Protein AF-A0A942N6Y7-F1 (afdb_monomer_lite)

Radius of gyration: 17.05 Å; chains: 1; bounding box: 52×27×31 Å

pLDDT: mean 75.62, std 16.73, range [41.22, 91.12]

Foldseek 3Di:
DFKWAFAPDWDQDPNDTRGHRGIDDDDPVVCVVCVVGTHGDPVPDDDDDDDDDDDDDDDDDD

Secondary structure (DSSP, 8-state):
-EEEEE-SS-EEETTEEE-TT-EEEE-HHHHHHTGGGEEE--TT------------------

Sequence (62 aa):
MKTYKLKNTDLMLNGKLISEGSEVTLSEKDSEDLSAYLIPIDSEQKTDTKSQPENSTKKRSK

Structure (mmCIF, N/CA/C/O backbone):
data_AF-A0A942N6Y7-F1
#
_entry.id   AF-A0A942N6Y7-F1
#
loop_
_atom_site.group_PDB
_atom_site.id
_atom_site.type_symbol
_atom_site.label_atom_id
_atom_site.label_alt_id
_atom_site.label_comp_id
_atom_site.label_asym_id
_atom_site.label_entity_id
_atom_site.label_seq_id
_atom_site.pdbx_PDB_ins_code
_atom_site.Cartn_x
_atom_site.Cartn_y
_atom_site.Cartn_z
_atom_site.occupancy
_atom_site.B_iso_or_equiv
_atom_site.auth_seq_id
_atom_site.auth_comp_id
_atom_site.auth_asym_id
_atom_site.auth_atom_id
_atom_site.pdbx_PDB_model_num
ATOM 1 N N . MET A 1 1 ? -2.050 11.859 4.713 1.00 79.88 1 MET A N 1
ATOM 2 C CA . MET A 1 1 ? -1.395 10.569 4.398 1.00 79.88 1 MET A CA 1
ATOM 3 C C . MET A 1 1 ? -1.802 9.570 5.460 1.00 79.88 1 MET A C 1
ATOM 5 O O . MET A 1 1 ? -1.898 9.965 6.617 1.00 79.88 1 MET A O 1
ATOM 9 N N . LYS A 1 2 ? -2.080 8.328 5.070 1.00 83.44 2 LYS A N 1
ATOM 10 C CA . LYS A 1 2 ? -2.487 7.250 5.979 1.00 83.44 2 LYS A CA 1
ATOM 11 C C . LYS A 1 2 ? -1.600 6.033 5.736 1.00 83.44 2 LYS A C 1
ATOM 13 O O . LYS A 1 2 ? -1.124 5.833 4.617 1.00 83.44 2 LYS A O 1
ATOM 18 N N . THR A 1 3 ? -1.364 5.260 6.788 1.00 87.56 3 THR A N 1
ATOM 19 C CA . THR A 1 3 ? -0.582 4.026 6.711 1.00 87.56 3 THR A CA 1
ATOM 20 C C . THR A 1 3 ? -1.523 2.846 6.534 1.00 87.56 3 THR A C 1
ATOM 22 O O . THR A 1 3 ? -2.531 2.719 7.229 1.00 87.56 3 THR A O 1
ATOM 25 N N . TYR A 1 4 ? -1.184 1.988 5.585 1.00 89.00 4 TYR A N 1
ATOM 26 C CA . TYR A 1 4 ? -1.961 0.822 5.211 1.00 89.00 4 TYR A CA 1
ATOM 27 C C . TYR A 1 4 ? -1.062 -0.404 5.169 1.00 89.00 4 TYR A C 1
ATOM 29 O O . TYR A 1 4 ? 0.133 -0.304 4.897 1.00 89.00 4 TYR A O 1
ATOM 37 N N . LYS A 1 5 ? -1.645 -1.577 5.394 1.00 89.56 5 LYS A N 1
ATOM 38 C CA . LYS A 1 5 ? -0.977 -2.856 5.180 1.00 89.56 5 LYS A CA 1
ATOM 39 C C . LYS A 1 5 ? -1.346 -3.384 3.804 1.00 89.56 5 LYS A C 1
ATOM 41 O O . LYS A 1 5 ? -2.531 -3.452 3.481 1.00 89.56 5 LYS A O 1
ATOM 46 N N . LEU A 1 6 ? -0.353 -3.775 3.015 1.00 91.12 6 LEU A N 1
ATOM 47 C CA . LEU A 1 6 ? -0.598 -4.405 1.719 1.00 91.12 6 LEU A CA 1
ATOM 48 C C . LEU A 1 6 ? -1.149 -5.816 1.893 1.00 91.12 6 LEU A C 1
ATOM 50 O O . LEU A 1 6 ? -0.682 -6.574 2.747 1.00 91.12 6 LEU A O 1
ATOM 54 N N . LYS A 1 7 ? -2.127 -6.170 1.064 1.00 89.38 7 LYS A N 1
ATOM 55 C CA . LYS A 1 7 ? -2.764 -7.485 1.039 1.00 89.38 7 LYS A CA 1
ATOM 56 C C . LYS A 1 7 ? -2.896 -7.974 -0.397 1.00 89.38 7 LYS A C 1
ATOM 58 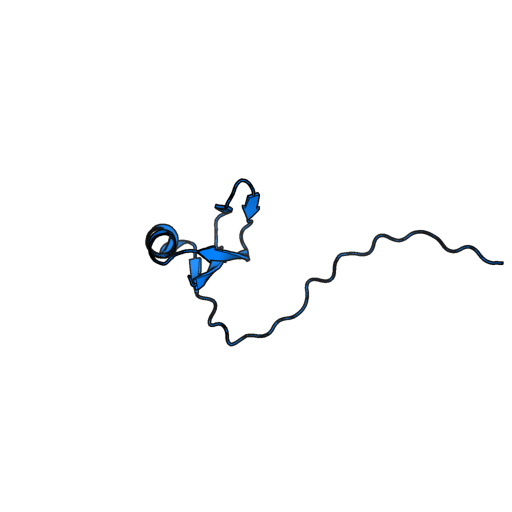O O . LYS A 1 7 ? -3.348 -7.224 -1.258 1.00 89.38 7 LYS A O 1
ATOM 63 N N . ASN A 1 8 ? -2.574 -9.247 -0.626 1.00 86.31 8 ASN A N 1
ATOM 64 C CA . ASN A 1 8 ? -2.664 -9.934 -1.918 1.00 86.31 8 ASN A CA 1
ATOM 65 C C . ASN A 1 8 ? -1.905 -9.258 -3.081 1.00 86.31 8 ASN A C 1
ATOM 67 O O . ASN A 1 8 ? -2.168 -9.578 -4.238 1.00 86.31 8 ASN A O 1
ATOM 71 N N . THR A 1 9 ? -1.006 -8.307 -2.808 1.00 86.56 9 THR A N 1
ATOM 72 C CA . THR A 1 9 ? -0.211 -7.633 -3.839 1.00 86.56 9 THR A CA 1
ATOM 73 C C . THR A 1 9 ? 1.089 -7.084 -3.267 1.00 86.56 9 THR A C 1
ATOM 75 O O . THR A 1 9 ? 1.149 -6.665 -2.107 1.00 86.56 9 THR A O 1
ATOM 78 N N . ASP A 1 10 ? 2.105 -7.026 -4.121 1.00 89.50 10 ASP A N 1
ATOM 79 C CA . ASP A 1 10 ? 3.283 -6.188 -3.937 1.00 89.50 10 ASP A CA 1
ATOM 80 C C . ASP A 1 10 ? 3.022 -4.805 -4.561 1.00 89.50 10 ASP A C 1
ATOM 82 O O . ASP A 1 10 ? 2.266 -4.678 -5.528 1.00 89.50 10 ASP A O 1
ATOM 86 N N . LEU A 1 11 ? 3.640 -3.757 -4.018 1.00 88.12 11 LEU A N 1
ATOM 87 C CA . LEU A 1 11 ? 3.483 -2.378 -4.478 1.00 88.12 11 LEU A CA 1
ATOM 88 C C . LEU A 1 11 ? 4.846 -1.732 -4.700 1.00 88.12 11 LEU A C 1
ATOM 90 O O . LEU A 1 11 ? 5.718 -1.777 -3.839 1.00 88.12 11 LEU A O 1
ATOM 94 N N . MET A 1 12 ? 5.038 -1.087 -5.847 1.00 88.44 12 MET A N 1
ATOM 95 C CA . MET A 1 12 ? 6.284 -0.392 -6.158 1.00 88.44 12 MET A CA 1
ATOM 96 C C . MET A 1 12 ? 6.173 1.087 -5.767 1.00 88.44 12 MET A C 1
ATOM 98 O O . MET A 1 12 ? 5.594 1.886 -6.498 1.00 88.44 12 MET A O 1
ATOM 102 N N . LEU A 1 13 ? 6.726 1.457 -4.609 1.00 83.12 13 LEU A N 1
ATOM 103 C CA . LEU A 1 13 ? 6.706 2.830 -4.098 1.00 83.12 13 LEU A CA 1
ATOM 104 C C . LEU A 1 13 ? 8.099 3.452 -4.211 1.00 83.12 13 LEU A C 1
ATOM 106 O O . LEU A 1 13 ? 9.062 2.913 -3.670 1.00 83.12 13 LEU A O 1
ATOM 110 N N . ASN A 1 14 ? 8.223 4.599 -4.886 1.00 83.94 14 ASN A N 1
ATOM 111 C CA . ASN A 1 14 ? 9.502 5.313 -5.053 1.00 83.94 14 ASN A CA 1
ATOM 112 C C . ASN A 1 14 ? 10.647 4.422 -5.584 1.00 83.94 14 ASN A C 1
ATOM 114 O O . ASN A 1 14 ? 11.788 4.522 -5.139 1.00 83.94 14 ASN A O 1
ATOM 118 N N . GLY A 1 15 ? 10.340 3.506 -6.508 1.00 88.12 15 GLY A N 1
ATOM 119 C CA . 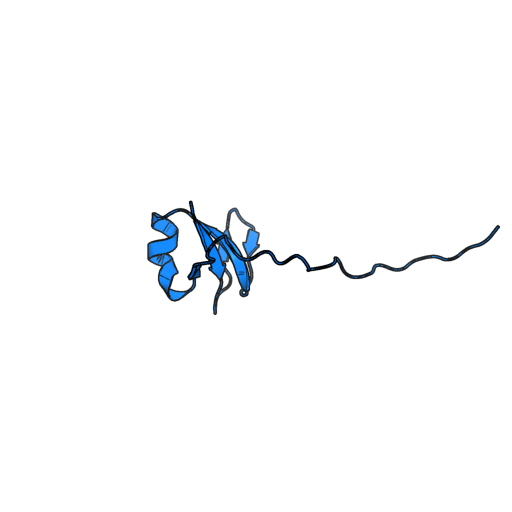GLY A 1 15 ? 11.322 2.565 -7.061 1.00 88.12 15 GLY A CA 1
ATOM 120 C C . GLY A 1 15 ? 11.690 1.398 -6.137 1.00 88.12 15 GLY A C 1
ATOM 121 O O . GLY A 1 15 ? 12.543 0.591 -6.499 1.00 88.12 15 GLY A O 1
ATOM 122 N N . LYS A 1 16 ? 11.044 1.271 -4.971 1.00 89.06 16 LYS A N 1
ATOM 123 C CA . LYS A 1 16 ? 11.215 0.148 -4.048 1.00 89.06 16 LYS A CA 1
ATOM 124 C C . LYS A 1 16 ? 9.984 -0.749 -4.072 1.00 89.06 16 LYS A C 1
ATOM 126 O O . 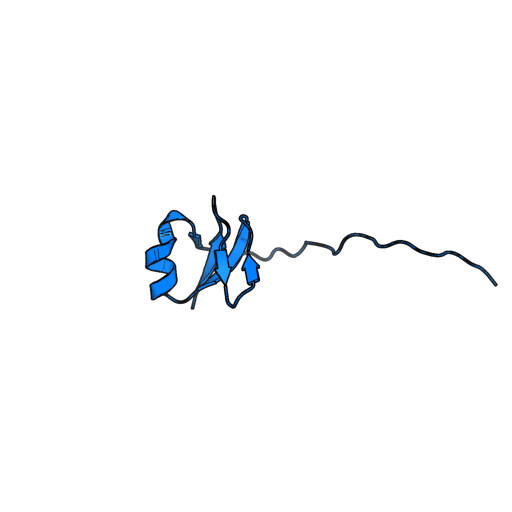LYS A 1 16 ? 8.864 -0.277 -3.900 1.00 89.06 16 LYS A O 1
ATOM 131 N N . LEU A 1 17 ? 10.201 -2.047 -4.253 1.00 88.44 17 LEU A N 1
ATOM 132 C CA . LEU A 1 17 ? 9.142 -3.039 -4.128 1.00 88.44 17 LEU A CA 1
ATOM 133 C C . LEU A 1 17 ? 8.839 -3.262 -2.640 1.00 88.44 17 LEU A C 1
ATOM 135 O O . LEU A 1 17 ? 9.717 -3.641 -1.863 1.00 88.44 17 LEU A O 1
ATOM 139 N N . ILE A 1 18 ? 7.606 -2.969 -2.253 1.00 88.19 18 ILE A N 1
ATOM 140 C CA . ILE A 1 18 ? 7.034 -3.220 -0.939 1.00 88.19 18 ILE A CA 1
ATOM 141 C C . ILE A 1 18 ? 6.190 -4.482 -1.073 1.00 88.19 18 ILE A C 1
ATOM 143 O O . ILE A 1 18 ? 5.215 -4.493 -1.819 1.00 88.19 18 ILE A O 1
ATOM 147 N N . SER A 1 19 ? 6.571 -5.545 -0.376 1.00 90.31 19 SER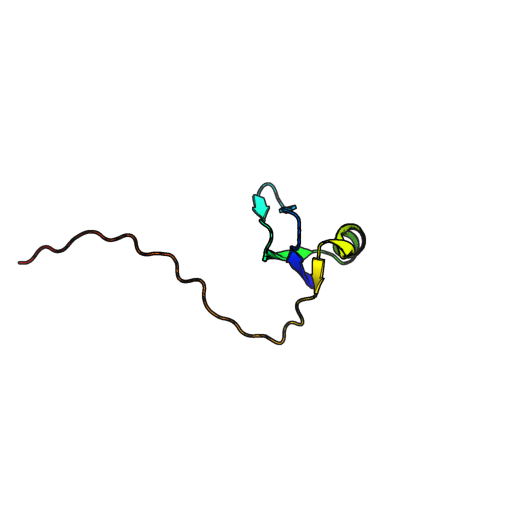 A N 1
ATOM 148 C CA . SER A 1 19 ? 5.858 -6.812 -0.497 1.00 90.31 19 SER A CA 1
ATOM 149 C C . SER A 1 19 ? 4.547 -6.841 0.272 1.00 90.31 19 SER A C 1
ATOM 151 O O . SER A 1 19 ? 4.354 -6.071 1.221 1.00 90.31 19 SER A O 1
ATOM 153 N N . GLU A 1 20 ? 3.684 -7.788 -0.092 1.00 89.31 20 GLU A N 1
ATOM 154 C CA . GLU A 1 20 ? 2.479 -8.098 0.676 1.00 89.31 20 GLU A CA 1
ATOM 155 C C . GLU A 1 20 ? 2.785 -8.224 2.184 1.00 89.31 20 GLU A C 1
ATOM 157 O O . GLU A 1 20 ? 3.804 -8.781 2.604 1.00 89.31 20 GLU A O 1
ATOM 162 N N . GLY A 1 21 ? 1.892 -7.686 3.017 1.00 84.69 21 GLY A N 1
ATOM 163 C CA . GLY A 1 21 ? 1.998 -7.721 4.471 1.00 84.69 21 GLY A CA 1
ATOM 164 C C . GLY A 1 21 ? 2.905 -6.640 5.054 1.00 84.69 21 GLY A C 1
ATOM 165 O O . GLY A 1 21 ? 2.954 -6.506 6.278 1.00 84.69 21 GLY A O 1
ATOM 166 N N . SER A 1 22 ? 3.580 -5.859 4.210 1.00 88.19 22 SER A N 1
ATOM 167 C CA . SER A 1 22 ? 4.349 -4.692 4.634 1.00 88.19 22 SER A CA 1
ATOM 168 C C . SER A 1 22 ? 3.462 -3.456 4.765 1.00 88.19 22 SER A C 1
ATOM 170 O O . SER A 1 22 ? 2.379 -3.363 4.180 1.00 88.19 22 SER A O 1
ATOM 172 N N . GLU A 1 23 ? 3.947 -2.496 5.541 1.00 89.19 23 GLU A N 1
ATOM 173 C CA . GLU A 1 23 ? 3.271 -1.228 5.782 1.00 89.19 23 GLU A CA 1
ATOM 174 C C . GLU A 1 23 ? 3.692 -0.200 4.732 1.00 89.19 23 GLU A C 1
ATOM 176 O O . GLU A 1 23 ? 4.873 -0.062 4.402 1.00 89.19 23 GLU A O 1
ATOM 181 N N . VAL A 1 24 ? 2.714 0.525 4.201 1.00 87.12 24 VAL A N 1
ATOM 182 C CA . VAL A 1 24 ? 2.910 1.550 3.185 1.00 87.12 24 VAL A CA 1
ATOM 183 C C . VAL A 1 24 ? 2.146 2.810 3.562 1.00 87.12 24 VAL A C 1
ATOM 185 O O . VAL A 1 24 ? 0.970 2.767 3.920 1.00 87.12 24 VAL A O 1
ATOM 188 N N . THR A 1 25 ? 2.816 3.954 3.471 1.00 88.50 25 THR A N 1
ATOM 189 C CA . THR A 1 25 ? 2.190 5.260 3.675 1.00 88.50 25 THR A CA 1
ATOM 190 C C . THR A 1 25 ? 1.766 5.815 2.328 1.00 88.50 25 THR A C 1
ATOM 192 O O . THR A 1 25 ? 2.611 6.091 1.477 1.00 88.50 25 THR A O 1
ATOM 195 N N . LEU A 1 26 ? 0.461 5.984 2.137 1.00 86.19 26 LEU A N 1
ATOM 196 C CA . LEU A 1 26 ? -0.119 6.468 0.887 1.00 86.19 26 LEU A CA 1
ATOM 197 C C . LEU A 1 26 ? -0.915 7.757 1.113 1.00 86.19 26 LEU A C 1
ATOM 199 O O . LEU A 1 26 ? -1.367 8.075 2.224 1.00 86.19 26 LEU A O 1
ATOM 203 N N . SER A 1 27 ? -1.058 8.535 0.041 1.00 88.44 27 SER A N 1
ATOM 204 C CA . SER A 1 27 ? -1.982 9.665 0.018 1.00 88.44 27 SER A CA 1
ATOM 205 C C . SER A 1 27 ? -3.423 9.164 -0.065 1.00 88.44 27 SER A C 1
ATOM 207 O O . SER A 1 27 ? -3.661 8.022 -0.448 1.00 88.44 27 SER A O 1
ATOM 209 N N . GLU A 1 28 ? -4.393 10.016 0.266 1.00 85.44 28 GLU A N 1
ATOM 210 C CA . GLU A 1 28 ? -5.814 9.647 0.189 1.00 85.44 28 GLU A CA 1
ATOM 211 C C . GLU A 1 28 ? -6.198 9.193 -1.222 1.00 85.44 28 GLU A C 1
ATOM 213 O O . GLU A 1 28 ? -6.842 8.161 -1.375 1.00 85.44 28 GLU A O 1
ATOM 218 N N . LYS A 1 29 ? -5.689 9.889 -2.245 1.00 86.38 29 LYS A N 1
ATOM 219 C CA . LYS A 1 29 ? -5.961 9.581 -3.651 1.00 86.38 29 LYS A CA 1
ATOM 220 C C . LYS A 1 29 ? -5.429 8.207 -4.075 1.00 86.38 29 LYS A C 1
ATOM 222 O O . LYS A 1 29 ? -6.173 7.430 -4.655 1.00 86.38 29 LYS A O 1
ATOM 227 N N . ASP A 1 30 ? -4.176 7.894 -3.741 1.00 85.19 30 ASP A N 1
ATOM 228 C CA . ASP A 1 30 ? -3.578 6.586 -4.044 1.00 85.19 30 ASP A CA 1
ATOM 229 C C . ASP A 1 30 ? -4.236 5.464 -3.232 1.00 85.19 30 ASP A C 1
ATOM 231 O O . ASP A 1 30 ? -4.412 4.350 -3.718 1.00 85.19 30 ASP A O 1
ATOM 235 N N . SER A 1 31 ? -4.626 5.756 -1.987 1.00 84.81 31 SER A N 1
ATOM 236 C CA . SER A 1 31 ? -5.275 4.766 -1.129 1.00 84.81 31 SER A CA 1
ATOM 237 C C . SER A 1 31 ? -6.689 4.409 -1.568 1.00 84.81 31 SER A C 1
ATOM 239 O O . SER A 1 31 ? -7.141 3.306 -1.288 1.00 84.81 31 SER A O 1
ATOM 241 N N . GLU A 1 32 ? -7.382 5.322 -2.245 1.00 87.69 32 GLU A N 1
ATOM 242 C CA . GLU A 1 32 ? -8.728 5.081 -2.760 1.00 87.69 32 GLU A CA 1
ATOM 243 C C . GLU A 1 32 ? -8.685 4.117 -3.953 1.00 87.69 32 GLU A C 1
ATOM 245 O O . GLU A 1 32 ? -9.415 3.124 -3.968 1.00 87.69 32 GLU A O 1
ATOM 250 N N . ASP A 1 33 ? -7.744 4.343 -4.876 1.00 87.19 33 ASP A N 1
ATOM 251 C CA . ASP A 1 33 ? -7.508 3.489 -6.050 1.00 87.19 33 ASP A CA 1
ATOM 252 C C . ASP A 1 33 ? -7.082 2.066 -5.646 1.00 87.19 33 ASP A C 1
ATOM 254 O O . ASP A 1 33 ? -7.542 1.065 -6.194 1.00 87.19 33 ASP A O 1
ATOM 258 N N . LEU A 1 34 ? -6.264 1.970 -4.595 1.00 84.69 34 LEU A N 1
ATOM 259 C CA . LEU A 1 34 ? -5.716 0.713 -4.090 1.00 84.69 34 LEU A CA 1
ATOM 260 C C . LEU A 1 34 ? -6.490 0.139 -2.896 1.00 84.69 34 LEU A C 1
ATOM 262 O O . LEU A 1 34 ? -6.052 -0.843 -2.300 1.00 84.69 34 LEU A O 1
ATOM 266 N N . SER A 1 35 ? -7.645 0.708 -2.548 1.00 86.69 35 SER A N 1
ATOM 267 C CA . SER A 1 35 ? -8.415 0.355 -1.343 1.00 86.69 35 SER A CA 1
ATOM 268 C C . SER A 1 35 ? -8.754 -1.138 -1.235 1.00 86.69 35 SER A C 1
ATOM 270 O O . SER A 1 35 ? -8.810 -1.680 -0.134 1.00 86.69 35 SER A O 1
ATOM 272 N N . ALA A 1 36 ? -8.898 -1.840 -2.363 1.00 89.94 36 ALA A N 1
ATOM 273 C CA . ALA A 1 36 ? -9.127 -3.287 -2.408 1.00 89.94 36 ALA A CA 1
ATOM 274 C C . ALA A 1 36 ? -7.935 -4.129 -1.901 1.00 89.94 36 ALA A C 1
ATOM 276 O O . ALA A 1 36 ? -8.119 -5.264 -1.453 1.00 89.94 36 ALA A O 1
ATOM 277 N N . TYR A 1 37 ? -6.723 -3.575 -1.964 1.00 89.06 37 TYR A N 1
ATOM 278 C CA . TYR A 1 37 ? -5.458 -4.230 -1.609 1.00 89.06 37 TYR A CA 1
ATOM 279 C C . TYR A 1 37 ? -4.809 -3.637 -0.355 1.00 89.06 37 TYR A C 1
ATOM 281 O O . TYR A 1 37 ? -3.713 -4.043 0.037 1.00 89.06 37 TYR A O 1
ATOM 289 N N . LEU A 1 38 ? -5.471 -2.667 0.273 1.00 88.69 38 LEU A N 1
ATOM 290 C CA . LEU A 1 38 ? -4.968 -1.941 1.426 1.00 88.69 38 LEU A CA 1
ATOM 291 C C . LEU A 1 38 ? -5.855 -2.210 2.634 1.00 88.69 38 LEU A C 1
ATOM 293 O O . LEU A 1 38 ? -7.067 -2.020 2.603 1.00 88.69 38 LEU A O 1
ATOM 297 N N . ILE A 1 39 ? -5.233 -2.624 3.731 1.00 88.25 39 ILE A N 1
ATOM 298 C CA . ILE A 1 39 ? -5.901 -2.750 5.022 1.00 88.25 39 ILE A CA 1
ATOM 299 C C . ILE A 1 39 ? -5.555 -1.499 5.833 1.00 88.25 39 ILE A C 1
ATOM 301 O O . ILE A 1 39 ? -4.366 -1.265 6.069 1.00 88.25 39 ILE A O 1
ATOM 305 N N . PRO A 1 40 ? -6.536 -0.681 6.252 1.00 83.94 40 PRO A N 1
ATOM 306 C CA . PRO A 1 40 ? -6.266 0.456 7.120 1.00 83.94 40 PRO A CA 1
ATOM 307 C C . PRO A 1 40 ? -5.650 -0.034 8.428 1.00 83.94 40 PRO A C 1
ATOM 309 O O . PRO A 1 40 ? -6.195 -0.920 9.089 1.00 83.94 40 PRO A O 1
ATOM 312 N N . ILE A 1 41 ? -4.495 0.529 8.777 1.00 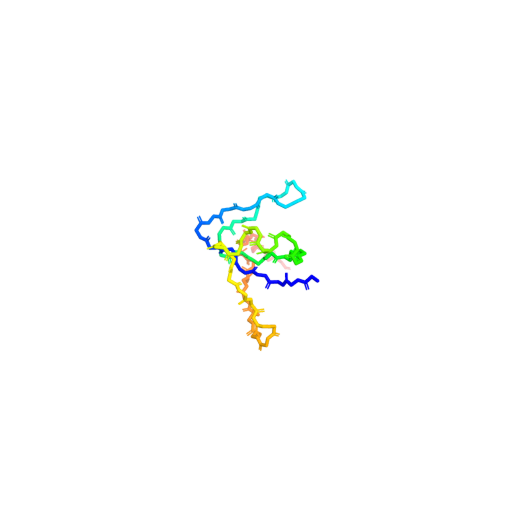83.00 41 ILE A N 1
ATOM 313 C CA . ILE A 1 41 ? -3.871 0.294 10.073 1.00 83.00 41 ILE A CA 1
ATOM 314 C C . ILE A 1 41 ? -4.320 1.445 10.963 1.00 83.00 41 ILE A C 1
ATOM 316 O O . ILE A 1 41 ? -3.840 2.573 10.831 1.00 83.00 41 ILE A O 1
ATOM 320 N N . ASP A 1 42 ? -5.281 1.171 11.843 1.00 69.62 42 ASP A N 1
ATOM 321 C CA . ASP A 1 42 ? -5.597 2.085 12.934 1.00 69.62 42 ASP A CA 1
ATOM 322 C C . ASP A 1 42 ? -4.309 2.283 13.740 1.00 69.62 42 ASP A C 1
ATOM 324 O O . ASP A 1 42 ? -3.717 1.319 14.233 1.00 69.62 42 ASP A O 1
ATOM 328 N N . SER A 1 43 ? -3.815 3.521 13.812 1.00 57.19 43 SER A N 1
ATOM 329 C CA . SER A 1 43 ? -2.489 3.847 14.364 1.00 57.19 43 SER A CA 1
ATOM 330 C C . SER A 1 43 ? -2.367 3.624 15.883 1.00 57.19 43 SER A C 1
ATOM 332 O O . SER A 1 43 ? -1.436 4.125 16.508 1.00 57.19 43 SER A O 1
ATOM 334 N N . GLU A 1 44 ? -3.273 2.858 16.492 1.00 54.03 44 GLU A N 1
ATOM 335 C CA . GLU A 1 44 ? -3.267 2.531 17.918 1.00 54.03 44 GLU A CA 1
ATOM 336 C C . GLU A 1 44 ? -2.599 1.192 18.270 1.00 54.03 44 GLU A C 1
ATOM 338 O O . GLU A 1 44 ? -2.413 0.906 19.454 1.00 54.03 44 GLU A O 1
ATOM 343 N N . GLN A 1 45 ? -2.142 0.386 17.305 1.00 47.25 45 GLN A N 1
ATOM 344 C CA . GLN A 1 45 ? -1.445 -0.866 17.629 1.00 47.25 45 GLN A CA 1
ATOM 345 C C . GLN A 1 45 ? 0.075 -0.781 17.476 1.00 47.25 45 GLN A C 1
ATOM 347 O O . GLN A 1 45 ? 0.658 -0.941 16.409 1.00 47.25 45 GLN A O 1
ATOM 352 N N . LYS A 1 46 ? 0.713 -0.591 18.634 1.00 55.94 46 LYS A N 1
ATOM 353 C CA . LYS A 1 46 ? 2.092 -0.986 18.923 1.00 55.94 46 LYS A CA 1
ATOM 354 C C . LYS A 1 46 ? 2.317 -2.462 18.558 1.00 55.94 46 LYS A C 1
ATOM 356 O O . LYS A 1 46 ? 1.740 -3.323 19.211 1.00 55.94 46 LYS A O 1
ATOM 361 N N . THR A 1 47 ? 3.237 -2.733 17.640 1.00 43.56 47 THR A N 1
ATOM 362 C CA . THR A 1 47 ? 4.073 -3.951 17.578 1.00 43.56 47 THR A CA 1
ATOM 363 C C . THR A 1 47 ? 5.322 -3.553 16.793 1.00 43.56 47 THR A C 1
ATOM 365 O O . THR A 1 47 ? 5.265 -3.371 15.584 1.00 43.56 47 THR A O 1
ATOM 368 N N . ASP A 1 48 ? 6.403 -3.121 17.437 1.00 54.38 48 ASP A N 1
ATOM 369 C CA . ASP A 1 48 ? 7.483 -3.993 17.919 1.00 54.38 48 ASP A CA 1
ATOM 370 C C . ASP A 1 48 ? 7.579 -5.368 17.226 1.00 54.38 48 ASP A C 1
ATOM 372 O O . ASP A 1 48 ? 6.610 -6.116 17.130 1.00 54.38 48 ASP A O 1
ATOM 376 N N . THR A 1 49 ? 8.810 -5.697 16.828 1.00 48.66 49 THR A N 1
ATOM 377 C CA . THR A 1 49 ? 9.284 -6.977 16.286 1.00 48.66 49 THR A CA 1
ATOM 378 C C . THR A 1 49 ? 9.130 -7.205 14.771 1.00 48.66 49 THR A C 1
ATOM 380 O O . THR A 1 49 ? 8.258 -7.925 14.287 1.00 48.66 49 THR A O 1
ATOM 383 N N . LYS A 1 50 ? 10.177 -6.814 14.032 1.00 45.81 50 LYS A N 1
ATOM 384 C CA . LYS A 1 50 ? 10.965 -7.838 13.327 1.00 45.81 50 LYS A CA 1
ATOM 385 C C . LYS A 1 50 ? 12.451 -7.530 13.446 1.00 45.81 50 LYS A C 1
ATOM 387 O O . LYS A 1 50 ? 13.054 -6.841 12.628 1.00 45.81 50 LYS A O 1
ATOM 392 N N . SER A 1 51 ? 12.995 -8.061 14.536 1.00 52.66 51 SER A N 1
ATOM 393 C CA . SER A 1 51 ? 14.381 -8.458 14.716 1.00 52.66 51 SER A CA 1
ATOM 394 C C . SER A 1 51 ? 15.042 -8.786 13.382 1.00 52.66 51 SER A C 1
ATOM 396 O O . SER A 1 51 ? 14.628 -9.701 12.666 1.00 52.66 51 SER A O 1
ATOM 398 N N . GLN A 1 52 ? 16.075 -8.017 13.064 1.00 41.22 52 GLN A N 1
ATOM 399 C CA . GLN A 1 52 ? 17.025 -8.360 12.024 1.00 41.22 52 GLN A CA 1
ATOM 400 C C . GLN A 1 52 ? 17.612 -9.744 12.368 1.00 41.22 52 GLN A C 1
ATOM 402 O O . GLN A 1 52 ? 18.024 -9.944 13.515 1.00 41.22 52 GLN A O 1
ATOM 407 N N . PRO A 1 53 ? 17.598 -10.715 11.440 1.00 51.38 53 PRO A N 1
ATOM 408 C CA . PRO A 1 53 ? 18.113 -12.046 11.714 1.00 51.38 53 PRO A CA 1
ATOM 409 C C . PRO A 1 53 ? 19.616 -11.977 11.991 1.00 51.38 53 PRO A C 1
ATOM 411 O O . PRO A 1 53 ? 20.331 -11.148 11.423 1.00 51.38 53 PRO A O 1
ATOM 414 N N . GLU A 1 54 ? 20.066 -12.858 12.884 1.00 55.97 54 GLU A N 1
ATOM 415 C CA . GLU 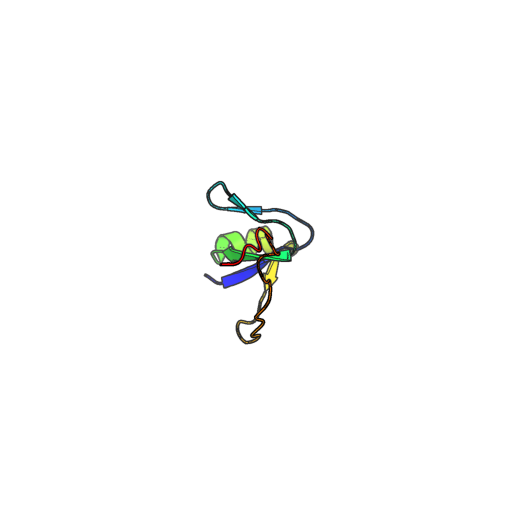A 1 54 ? 21.467 -13.176 13.132 1.00 55.97 54 GLU A CA 1
ATOM 416 C C . GLU A 1 54 ? 22.305 -13.150 11.845 1.00 55.97 54 GLU A C 1
ATOM 418 O O . GLU A 1 54 ? 22.023 -13.883 10.897 1.00 55.97 54 GLU A O 1
ATOM 423 N N . ASN A 1 55 ? 23.406 -12.394 11.853 1.00 44.81 55 ASN A N 1
ATOM 424 C CA . ASN A 1 55 ? 24.599 -12.836 11.147 1.00 44.81 55 ASN A CA 1
ATOM 425 C C . ASN A 1 55 ? 25.729 -12.996 12.163 1.00 44.81 55 ASN A C 1
ATOM 427 O O . ASN A 1 55 ? 26.286 -12.044 12.710 1.00 44.81 55 ASN A O 1
ATOM 431 N N . SER A 1 56 ? 25.970 -14.260 12.459 1.00 67.06 56 SER A N 1
ATOM 432 C CA . SER A 1 56 ? 26.978 -14.820 13.330 1.00 67.06 56 SER A CA 1
ATOM 433 C C . SER A 1 56 ? 28.352 -14.781 12.658 1.00 67.06 56 SER A C 1
ATOM 435 O O . SER A 1 56 ? 28.517 -15.254 11.542 1.00 67.06 56 SER A O 1
ATOM 437 N N . THR A 1 57 ? 29.367 -14.239 13.339 1.00 51.78 57 THR A N 1
ATOM 438 C CA . THR A 1 57 ? 30.800 -14.637 13.307 1.00 51.78 57 THR A CA 1
ATOM 439 C C . THR A 1 57 ? 31.580 -13.576 14.101 1.00 51.78 57 THR A C 1
ATOM 441 O O . THR A 1 57 ? 31.485 -12.399 13.808 1.00 51.78 57 THR A O 1
ATOM 444 N N . LYS A 1 58 ? 32.382 -13.850 15.134 1.00 46.59 58 LYS A N 1
ATOM 445 C CA . LYS A 1 58 ? 33.238 -15.003 15.404 1.00 46.59 58 LYS A CA 1
ATOM 446 C C . LYS A 1 58 ? 33.693 -14.900 16.871 1.00 46.59 58 LYS A C 1
ATOM 448 O O . LYS A 1 58 ? 34.207 -13.863 17.283 1.00 46.59 58 LYS A O 1
ATOM 453 N N . LYS A 1 59 ? 33.587 -15.990 17.638 1.00 63.22 59 LYS A N 1
ATOM 454 C CA . LYS A 1 59 ? 34.452 -16.214 18.808 1.00 63.22 59 LYS A CA 1
ATOM 455 C C . LYS A 1 59 ? 35.915 -16.040 18.378 1.00 63.22 59 LYS A C 1
ATOM 457 O O . LYS A 1 59 ? 36.331 -16.719 17.437 1.00 63.22 59 LYS A O 1
ATOM 462 N N . ARG A 1 60 ? 36.718 -15.280 19.128 1.00 55.12 60 ARG A N 1
ATOM 463 C CA . ARG A 1 60 ? 38.067 -15.729 19.512 1.00 55.12 60 ARG A CA 1
ATOM 464 C C . ARG A 1 60 ? 38.634 -14.907 20.668 1.00 55.12 60 ARG A C 1
ATOM 466 O O . ARG A 1 60 ? 38.762 -13.696 20.582 1.00 55.12 60 ARG A O 1
ATOM 473 N N . SER A 1 61 ? 38.953 -15.644 21.724 1.00 56.09 61 SER A N 1
ATOM 474 C CA . SER A 1 61 ? 39.759 -15.294 22.886 1.00 56.09 61 SER A CA 1
ATOM 475 C C . SER A 1 61 ? 41.014 -14.484 22.556 1.00 56.09 61 SER A C 1
ATOM 477 O O . SER A 1 61 ? 41.695 -14.820 21.584 1.00 56.09 61 SER A O 1
ATOM 479 N N . LYS A 1 62 ? 41.397 -13.563 23.446 1.00 53.56 62 LYS A N 1
ATOM 480 C CA . LYS A 1 62 ? 42.628 -13.677 24.244 1.00 53.56 62 LYS A CA 1
ATOM 481 C C . LYS A 1 62 ? 42.588 -12.720 25.430 1.00 53.56 62 LYS A C 1
ATOM 483 O O . LYS A 1 62 ? 42.155 -11.571 25.215 1.00 53.56 62 LYS A O 1
#